Protein AF-A0A7S2WW11-F1 (afdb_monomer)

Structure (mmCIF, N/CA/C/O backbone):
data_AF-A0A7S2WW11-F1
#
_entry.id   AF-A0A7S2WW11-F1
#
loop_
_atom_site.group_PDB
_atom_site.id
_atom_site.type_symbol
_atom_site.label_atom_id
_atom_site.label_alt_id
_atom_site.label_comp_id
_atom_site.label_asym_id
_atom_site.label_entity_id
_atom_site.label_seq_id
_atom_site.pdbx_PDB_ins_code
_atom_site.Cartn_x
_atom_site.Cartn_y
_atom_site.Cartn_z
_atom_site.occupancy
_atom_site.B_iso_or_equiv
_atom_site.auth_seq_id
_atom_site.auth_comp_id
_atom_site.auth_asym_id
_atom_site.auth_atom_id
_atom_site.pdbx_PDB_model_num
ATOM 1 N N . ARG A 1 1 ? 30.052 1.305 -42.310 1.00 61.06 1 ARG A N 1
ATOM 2 C CA . ARG A 1 1 ? 29.581 2.430 -41.464 1.00 61.06 1 ARG A CA 1
ATOM 3 C C . ARG A 1 1 ? 28.085 2.331 -41.111 1.00 61.06 1 ARG A C 1
ATOM 5 O O . ARG A 1 1 ? 27.747 2.844 -40.062 1.00 61.06 1 ARG A O 1
ATOM 12 N N . GLY A 1 2 ? 27.237 1.604 -41.862 1.00 78.62 2 GLY A N 1
ATOM 13 C CA . GLY A 1 2 ? 25.789 1.486 -41.572 1.00 78.62 2 GLY A CA 1
ATOM 14 C C . GLY A 1 2 ? 25.382 0.642 -40.351 1.00 78.62 2 GLY A C 1
ATOM 15 O O . GLY A 1 2 ? 24.475 1.030 -39.629 1.00 78.62 2 GLY A O 1
ATOM 16 N N . GLY A 1 3 ? 26.101 -0.442 -40.030 1.00 90.06 3 GLY A N 1
ATOM 17 C CA . GLY A 1 3 ? 25.681 -1.345 -38.941 1.00 90.06 3 GLY A CA 1
ATOM 18 C C . GLY A 1 3 ? 25.617 -0.721 -37.534 1.00 90.06 3 GLY A C 1
ATOM 19 O O . GLY A 1 3 ? 24.868 -1.201 -36.691 1.00 90.06 3 GLY A O 1
ATOM 20 N N . HIS A 1 4 ? 26.365 0.359 -37.266 1.00 90.81 4 HIS A N 1
ATOM 21 C CA . HIS A 1 4 ? 26.287 1.069 -35.981 1.00 90.81 4 HIS A CA 1
ATOM 22 C C . HIS A 1 4 ? 25.012 1.916 -35.865 1.00 90.81 4 HIS A C 1
ATOM 24 O O . HIS A 1 4 ? 24.334 1.861 -34.843 1.00 90.81 4 HIS A O 1
ATOM 30 N N . GLU A 1 5 ? 24.670 2.670 -36.913 1.00 93.31 5 GLU A N 1
ATOM 31 C CA . GLU A 1 5 ? 23.454 3.494 -36.948 1.00 93.31 5 GLU A CA 1
ATOM 32 C C . GLU A 1 5 ? 22.196 2.620 -36.956 1.00 93.31 5 GLU A C 1
ATOM 34 O O . GLU A 1 5 ? 21.253 2.889 -36.214 1.00 93.31 5 GLU A O 1
ATOM 39 N N . GLU A 1 6 ? 22.213 1.526 -37.722 1.00 91.25 6 GLU A N 1
ATOM 40 C CA . GLU A 1 6 ? 21.140 0.528 -37.737 1.00 91.25 6 GLU A CA 1
ATOM 41 C C . GLU A 1 6 ? 20.953 -0.119 -36.361 1.00 91.25 6 GLU A C 1
ATOM 43 O O . GLU A 1 6 ? 19.833 -0.180 -35.853 1.00 91.25 6 GLU A O 1
ATOM 48 N N . GLY A 1 7 ? 22.048 -0.541 -35.718 1.00 94.56 7 GLY A N 1
ATOM 49 C CA . GLY A 1 7 ? 22.011 -1.105 -34.369 1.00 94.56 7 GLY A CA 1
ATOM 50 C C . GLY A 1 7 ? 21.488 -0.114 -33.325 1.00 94.56 7 GLY A C 1
ATOM 51 O O . GLY A 1 7 ? 20.686 -0.491 -32.471 1.00 94.56 7 GLY A O 1
ATOM 52 N N . LEU A 1 8 ? 21.880 1.162 -33.414 1.00 94.88 8 LEU A N 1
ATOM 53 C CA . LEU A 1 8 ? 21.399 2.215 -32.518 1.00 94.88 8 LEU A CA 1
ATOM 54 C C . LEU A 1 8 ? 19.894 2.463 -32.689 1.00 94.88 8 LEU A C 1
ATOM 56 O O . LEU A 1 8 ? 19.160 2.490 -31.700 1.00 94.88 8 LEU A O 1
ATOM 60 N N . LEU A 1 9 ? 19.421 2.620 -33.929 1.00 95.25 9 LEU A N 1
ATOM 61 C CA . LEU A 1 9 ? 17.999 2.820 -34.222 1.00 95.25 9 LEU A CA 1
ATOM 62 C C . LEU A 1 9 ? 17.165 1.627 -33.752 1.00 95.25 9 LEU A C 1
ATOM 64 O O . LEU A 1 9 ? 16.133 1.813 -33.105 1.00 95.25 9 LEU A O 1
ATOM 68 N N . HIS A 1 10 ? 17.638 0.409 -34.025 1.00 95.00 10 HIS A N 1
ATOM 69 C CA . HIS A 1 10 ? 16.975 -0.810 -33.583 1.00 95.00 10 HIS A CA 1
ATOM 70 C C . HIS A 1 10 ? 16.902 -0.889 -32.054 1.00 95.00 10 HIS A C 1
ATOM 72 O O . HIS A 1 10 ? 15.827 -1.127 -31.503 1.00 95.00 10 HIS A O 1
ATOM 78 N N . GLY A 1 11 ? 18.006 -0.595 -31.361 1.00 96.31 11 GLY A N 1
ATOM 79 C CA . GLY A 1 11 ? 18.056 -0.570 -29.900 1.00 96.31 11 GLY A CA 1
ATOM 80 C C . GLY A 1 11 ? 17.094 0.448 -29.281 1.00 96.31 11 GLY A C 1
ATOM 81 O O . GLY A 1 11 ? 16.419 0.138 -28.303 1.00 96.31 11 GLY A O 1
ATOM 82 N N . VAL A 1 12 ? 16.959 1.643 -29.869 1.00 95.88 12 VAL A N 1
ATOM 83 C CA . VAL A 1 12 ? 16.001 2.658 -29.394 1.00 95.88 12 VAL A CA 1
ATOM 84 C C . VAL A 1 12 ? 14.555 2.193 -29.563 1.00 95.88 12 VAL A C 1
ATOM 86 O O . VAL A 1 12 ? 13.738 2.390 -28.661 1.00 95.88 12 VAL A O 1
ATOM 89 N N . VAL A 1 13 ? 14.218 1.593 -30.706 1.00 96.19 13 VAL A N 1
ATOM 90 C CA . VAL A 1 13 ? 12.862 1.084 -30.958 1.00 96.19 13 VAL A CA 1
ATOM 91 C C . VAL A 1 13 ? 12.531 -0.051 -29.992 1.00 96.19 13 VAL A C 1
ATOM 93 O O . VAL A 1 13 ? 11.478 -0.010 -29.352 1.00 96.19 13 VAL A O 1
ATOM 96 N N . LEU A 1 14 ? 13.444 -1.013 -29.841 1.00 96.56 14 LEU A N 1
ATOM 97 C CA . LEU A 1 14 ? 13.251 -2.161 -28.963 1.00 96.56 14 LEU A CA 1
ATOM 98 C C . LEU A 1 14 ? 13.142 -1.728 -27.498 1.00 96.56 14 LEU A C 1
ATOM 100 O O . LEU A 1 14 ? 12.151 -2.039 -26.841 1.00 96.56 14 LEU A O 1
ATOM 104 N N . GLY A 1 15 ? 14.074 -0.901 -27.020 1.00 96.75 15 GLY A N 1
ATOM 105 C CA . GLY A 1 15 ? 14.065 -0.417 -25.639 1.00 96.75 15 GLY A CA 1
ATOM 106 C C . GLY A 1 15 ? 12.806 0.385 -25.288 1.00 96.75 15 GLY A C 1
ATOM 107 O O . GLY A 1 15 ? 12.297 0.293 -24.172 1.00 96.75 15 GLY A O 1
ATOM 108 N N . ARG A 1 16 ? 12.238 1.138 -26.243 1.00 95.31 16 ARG A N 1
ATOM 109 C CA . ARG A 1 16 ? 10.947 1.824 -26.046 1.00 95.31 16 ARG A CA 1
ATOM 110 C C . ARG A 1 16 ? 9.780 0.846 -25.929 1.00 95.31 16 ARG A C 1
ATOM 112 O O . ARG A 1 16 ? 8.895 1.069 -25.102 1.00 95.31 16 ARG A O 1
ATOM 119 N N . ALA A 1 17 ? 9.753 -0.196 -26.758 1.00 95.88 17 ALA A N 1
ATOM 120 C CA . ALA A 1 17 ? 8.703 -1.208 -26.719 1.00 95.88 17 ALA A CA 1
ATOM 121 C C . ALA A 1 17 ? 8.745 -1.994 -25.398 1.00 95.88 17 ALA A C 1
ATOM 123 O O . ALA A 1 17 ? 7.738 -2.055 -24.691 1.00 95.88 17 ALA A O 1
ATOM 124 N N . GLU A 1 18 ? 9.926 -2.486 -25.025 1.00 95.88 18 GLU A N 1
ATOM 125 C CA . GLU A 1 18 ? 10.159 -3.227 -23.781 1.00 95.88 18 GLU A CA 1
ATOM 126 C C . GLU A 1 18 ? 9.856 -2.368 -22.550 1.00 95.88 18 GLU A C 1
ATOM 128 O O . GLU A 1 18 ? 9.116 -2.783 -21.658 1.00 95.88 18 GLU A O 1
ATOM 133 N N . GLY A 1 19 ? 10.353 -1.127 -22.517 1.00 93.50 19 GLY A N 1
ATOM 134 C CA . GLY A 1 19 ? 10.098 -0.203 -21.412 1.00 93.50 19 GLY A CA 1
ATOM 135 C C . GLY A 1 19 ? 8.607 0.089 -21.217 1.00 93.50 19 GLY A C 1
ATOM 136 O O . GLY A 1 19 ? 8.126 0.152 -20.083 1.00 93.50 19 GLY A O 1
ATOM 137 N N . ARG A 1 20 ? 7.845 0.211 -22.312 1.00 92.94 20 ARG A N 1
ATOM 138 C CA . ARG A 1 20 ? 6.388 0.393 -22.254 1.00 92.94 20 ARG A CA 1
ATOM 139 C C . ARG A 1 20 ? 5.687 -0.839 -21.690 1.00 92.94 20 ARG A C 1
ATOM 141 O O . ARG A 1 20 ? 4.807 -0.695 -20.842 1.00 92.94 20 ARG A O 1
ATOM 148 N N . GLU A 1 21 ? 6.044 -2.029 -22.160 1.00 95.81 21 GLU A N 1
ATOM 149 C CA . GLU A 1 21 ? 5.449 -3.278 -21.685 1.00 95.81 21 GLU A CA 1
ATOM 150 C C . GLU A 1 21 ? 5.733 -3.501 -20.195 1.00 95.81 21 GLU A C 1
ATOM 152 O O . GLU A 1 21 ? 4.804 -3.711 -19.408 1.00 95.81 21 GLU A O 1
ATOM 157 N N . LEU A 1 22 ? 6.994 -3.343 -19.785 1.00 92.56 22 LEU A N 1
ATOM 158 C CA . LEU A 1 22 ? 7.410 -3.437 -18.388 1.00 92.56 22 LEU A CA 1
ATOM 159 C C . LEU A 1 22 ? 6.668 -2.428 -17.509 1.00 92.56 22 LEU A C 1
ATOM 161 O O . LEU A 1 22 ? 6.154 -2.795 -16.450 1.00 92.56 22 LEU A O 1
ATOM 165 N N . GLY A 1 23 ? 6.549 -1.177 -17.961 1.00 90.06 23 GLY A N 1
ATOM 166 C CA . GLY A 1 23 ? 5.805 -0.137 -17.254 1.00 90.06 23 GLY A CA 1
ATOM 167 C C . GLY A 1 23 ? 4.334 -0.501 -17.035 1.00 90.06 23 GLY A C 1
ATOM 168 O O . GLY A 1 23 ? 3.809 -0.305 -15.940 1.00 90.06 23 GLY A O 1
ATOM 169 N N . LEU A 1 24 ? 3.669 -1.097 -18.032 1.00 91.38 24 LEU A N 1
ATOM 170 C CA . LEU A 1 24 ? 2.280 -1.552 -17.903 1.00 91.38 24 LEU A CA 1
ATOM 171 C C . LEU A 1 24 ? 2.137 -2.703 -16.902 1.00 91.38 24 LEU A C 1
ATOM 173 O O . LEU A 1 24 ? 1.215 -2.692 -16.085 1.00 91.38 24 LEU A O 1
ATOM 177 N N . VAL A 1 25 ? 3.033 -3.690 -16.953 1.00 94.12 25 VAL A N 1
ATOM 178 C CA . VAL A 1 25 ? 3.016 -4.827 -16.020 1.00 94.12 25 VAL A CA 1
ATOM 179 C C . VAL A 1 25 ? 3.246 -4.340 -14.591 1.00 94.12 25 VAL A C 1
ATOM 181 O O . VAL A 1 25 ? 2.435 -4.622 -13.707 1.00 94.12 25 VAL A O 1
ATOM 184 N N . LYS A 1 26 ? 4.292 -3.537 -14.365 1.00 89.38 26 LYS A N 1
ATOM 185 C CA . LYS A 1 26 ? 4.622 -3.020 -13.031 1.00 89.38 26 LYS A CA 1
ATOM 186 C C . LYS A 1 26 ? 3.584 -2.042 -12.505 1.00 89.38 26 LYS A C 1
ATOM 188 O O . LYS A 1 26 ? 3.187 -2.157 -11.349 1.00 89.38 26 LYS A O 1
ATOM 193 N N . GLY A 1 27 ? 3.057 -1.160 -13.348 1.00 89.00 27 GLY A N 1
ATOM 194 C CA . GLY A 1 27 ? 1.965 -0.266 -12.969 1.00 89.00 27 GLY A CA 1
ATOM 195 C C . GLY A 1 27 ? 0.726 -1.026 -12.486 1.00 89.00 27 GLY A C 1
ATOM 196 O O . GLY A 1 27 ? 0.137 -0.660 -11.470 1.00 89.00 27 GLY A O 1
ATOM 197 N N . ARG A 1 28 ? 0.358 -2.132 -13.151 1.00 91.62 28 ARG A N 1
ATOM 198 C CA . ARG A 1 28 ? -0.760 -2.987 -12.713 1.00 91.62 28 ARG A CA 1
ATOM 199 C C . ARG A 1 28 ? -0.484 -3.684 -11.384 1.00 91.62 28 ARG A C 1
ATOM 201 O O . ARG A 1 28 ? -1.377 -3.720 -10.540 1.00 91.62 28 ARG A O 1
ATOM 208 N N . GLU A 1 29 ? 0.714 -4.235 -11.191 1.00 91.44 29 GLU A N 1
ATOM 209 C CA . GLU A 1 29 ? 1.110 -4.866 -9.922 1.00 91.44 29 GLU A CA 1
ATOM 210 C C . GLU A 1 29 ? 0.993 -3.874 -8.754 1.00 91.44 29 GLU A C 1
ATOM 212 O O . GLU A 1 29 ? 0.362 -4.182 -7.740 1.00 91.44 29 GLU A O 1
ATOM 217 N N . LEU A 1 30 ? 1.527 -2.663 -8.935 1.00 89.12 30 LEU A N 1
ATOM 218 C CA . LEU A 1 30 ? 1.478 -1.588 -7.943 1.00 89.12 30 LEU A CA 1
ATOM 219 C C . LEU A 1 30 ? 0.046 -1.127 -7.663 1.00 89.12 30 LEU A C 1
ATOM 221 O O . LEU A 1 30 ? -0.367 -1.043 -6.507 1.00 89.12 30 LEU A O 1
ATOM 225 N N . GLY A 1 31 ? -0.733 -0.873 -8.717 1.00 91.00 31 GLY A N 1
ATOM 226 C CA . GLY A 1 31 ? -2.128 -0.459 -8.588 1.00 91.00 31 GLY A CA 1
ATOM 227 C C . GLY A 1 31 ? -2.981 -1.502 -7.866 1.00 91.00 31 GLY A C 1
ATOM 228 O O . GLY A 1 31 ? -3.790 -1.152 -7.005 1.00 91.00 31 GLY A O 1
ATOM 229 N N . ARG A 1 32 ? -2.766 -2.794 -8.151 1.00 94.00 32 ARG A N 1
ATOM 230 C CA . ARG A 1 32 ? -3.430 -3.894 -7.440 1.00 94.00 32 ARG A CA 1
ATOM 231 C C . ARG A 1 32 ? -3.098 -3.872 -5.952 1.00 94.00 32 ARG A C 1
ATOM 233 O O . ARG A 1 32 ? -4.009 -3.975 -5.136 1.00 94.00 32 ARG A O 1
ATOM 240 N N . GLU A 1 33 ? -1.822 -3.764 -5.600 1.00 94.19 33 GLU A N 1
ATOM 241 C CA . GLU A 1 33 ? -1.388 -3.762 -4.203 1.00 94.19 33 GLU A CA 1
ATOM 242 C C . GLU A 1 33 ? -1.969 -2.570 -3.431 1.00 94.19 33 GLU A C 1
ATOM 244 O O . GLU A 1 33 ? -2.575 -2.753 -2.374 1.00 94.19 33 GLU A O 1
ATOM 249 N N . LEU A 1 34 ? -1.863 -1.358 -3.980 1.00 93.56 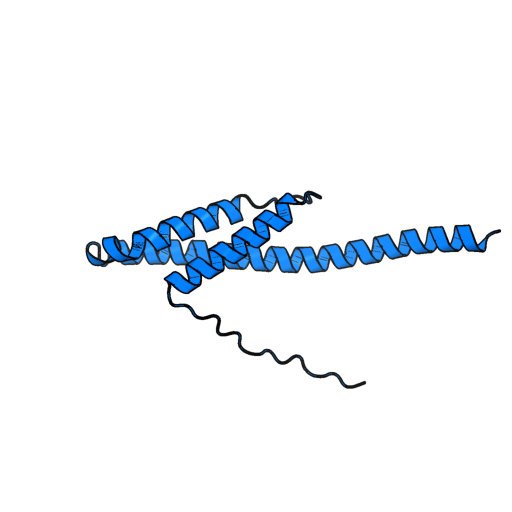34 LEU A N 1
ATOM 250 C CA . LEU A 1 34 ? -2.428 -0.158 -3.358 1.00 93.56 34 LEU A CA 1
ATOM 251 C C . LEU A 1 34 ? -3.948 -0.261 -3.210 1.00 93.56 34 LEU A C 1
ATOM 253 O O . LEU A 1 34 ? -4.485 0.056 -2.149 1.00 93.56 34 LEU A O 1
ATOM 257 N N . GLY A 1 35 ? -4.642 -0.770 -4.232 1.00 94.38 35 GLY A N 1
ATOM 258 C CA . GLY A 1 35 ? -6.082 -1.012 -4.180 1.00 94.38 35 GLY A CA 1
ATOM 259 C C . GLY A 1 35 ? -6.481 -2.004 -3.085 1.00 94.38 35 GLY A C 1
ATOM 260 O O . GLY A 1 35 ? -7.454 -1.769 -2.368 1.00 94.38 35 GLY A O 1
ATOM 261 N N . GLN A 1 36 ? -5.711 -3.081 -2.902 1.00 95.38 36 GLN A N 1
ATOM 262 C CA . GLN A 1 36 ? -5.933 -4.055 -1.830 1.00 95.38 36 GLN A CA 1
ATOM 263 C C . GLN A 1 36 ? -5.760 -3.428 -0.445 1.00 95.38 36 GLN A C 1
ATOM 265 O O . GLN A 1 36 ? -6.626 -3.596 0.415 1.00 95.38 36 GLN A O 1
ATOM 270 N N . ILE A 1 37 ? -4.672 -2.680 -0.235 1.00 95.81 37 ILE A N 1
ATOM 2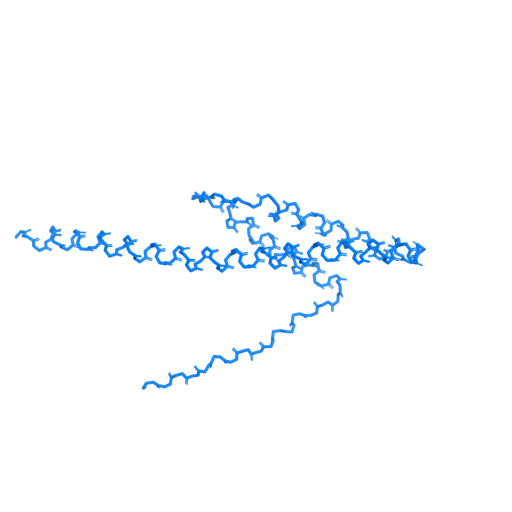71 C CA . ILE A 1 37 ? -4.411 -1.990 1.034 1.00 95.81 37 ILE A CA 1
ATOM 272 C C . ILE A 1 37 ? -5.527 -0.976 1.316 1.00 95.81 37 ILE A C 1
ATOM 274 O O . ILE A 1 37 ? 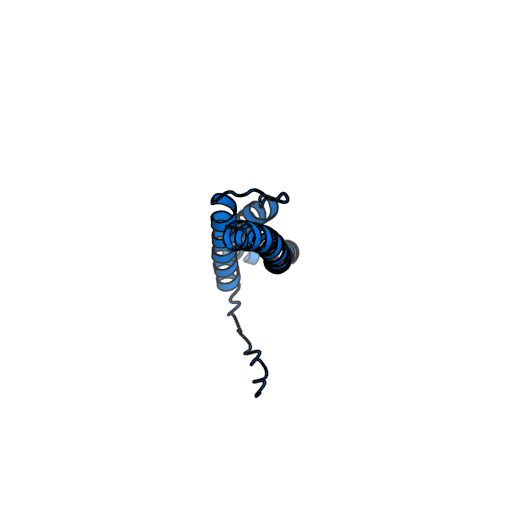-6.089 -0.968 2.411 1.00 95.81 37 ILE A O 1
ATOM 278 N N . ARG A 1 38 ? -5.911 -0.170 0.319 1.00 95.50 38 ARG A N 1
ATOM 279 C CA . ARG A 1 38 ? -6.995 0.811 0.447 1.00 95.50 38 ARG A CA 1
ATOM 280 C C . ARG A 1 38 ? -8.319 0.153 0.823 1.00 95.50 38 ARG A C 1
ATOM 282 O O . ARG A 1 38 ? -8.987 0.594 1.757 1.00 95.50 38 ARG A O 1
ATOM 289 N N . GLY A 1 39 ? -8.687 -0.916 0.118 1.00 96.00 39 GLY A N 1
ATOM 290 C CA . GLY A 1 39 ? -9.902 -1.680 0.395 1.00 96.00 39 GLY A CA 1
ATOM 291 C C . GLY A 1 39 ? -9.914 -2.244 1.815 1.00 96.00 39 GLY A C 1
ATOM 292 O O . GLY A 1 39 ? -10.914 -2.117 2.521 1.00 9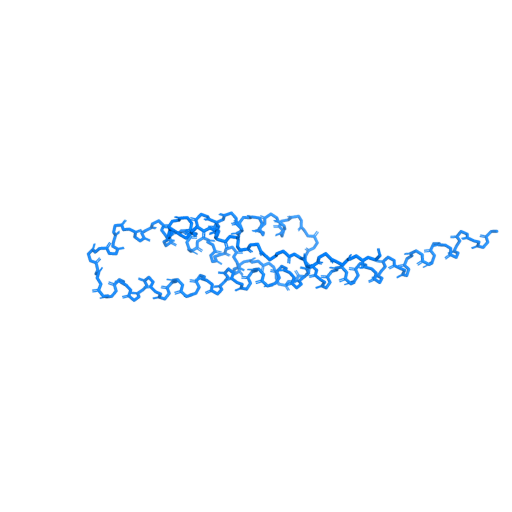6.00 39 GLY A O 1
ATOM 293 N N . PHE A 1 40 ? -8.781 -2.784 2.271 1.00 95.81 40 PHE A N 1
ATOM 294 C CA . PHE A 1 40 ? -8.627 -3.257 3.643 1.00 95.81 40 PHE A CA 1
ATOM 295 C C . PHE A 1 40 ? -8.856 -2.138 4.665 1.00 95.81 40 PHE A C 1
ATOM 297 O O . PHE A 1 40 ? -9.605 -2.333 5.622 1.00 95.81 40 PHE A O 1
ATOM 304 N N . CYS A 1 41 ? -8.262 -0.958 4.453 1.00 95.69 41 CYS A N 1
ATOM 305 C CA . CYS A 1 41 ? -8.441 0.186 5.344 1.00 95.69 41 CYS A CA 1
ATOM 306 C C . CYS A 1 41 ? -9.915 0.599 5.469 1.00 95.69 41 CYS A C 1
ATOM 308 O O . CYS A 1 41 ? -10.412 0.795 6.581 1.00 95.69 41 CYS A O 1
ATOM 310 N N . LEU A 1 42 ? -10.631 0.676 4.342 1.00 95.44 42 LEU A N 1
ATOM 311 C CA . LEU A 1 42 ? -12.049 1.045 4.310 1.00 95.44 42 LEU A CA 1
ATOM 312 C C . LEU A 1 42 ? -12.919 0.052 5.092 1.00 95.44 42 LEU A C 1
ATOM 314 O O . LEU A 1 42 ? -13.713 0.459 5.945 1.00 95.44 42 LEU A O 1
ATOM 318 N N . VAL A 1 43 ? -12.742 -1.248 4.836 1.00 95.81 43 VAL A N 1
ATOM 319 C CA . VAL A 1 43 ? -13.503 -2.306 5.514 1.00 95.81 43 VAL A CA 1
ATOM 320 C C . VAL A 1 43 ? -13.179 -2.331 7.005 1.00 95.81 43 VAL A C 1
ATOM 322 O O . VAL A 1 43 ? -14.090 -2.333 7.834 1.00 95.81 43 VAL A O 1
ATOM 325 N N . LEU A 1 44 ? -11.897 -2.283 7.374 1.00 93.88 44 LEU A N 1
ATOM 326 C CA . LEU A 1 44 ? -11.493 -2.306 8.776 1.00 93.88 44 LEU A CA 1
ATOM 327 C C . LEU A 1 44 ? -12.040 -1.100 9.542 1.00 93.88 44 LEU A C 1
ATOM 329 O O . LEU A 1 44 ? -12.526 -1.262 10.662 1.00 93.88 44 LEU A O 1
ATOM 333 N N . ARG A 1 45 ? -12.004 0.104 8.956 1.00 93.38 45 ARG A N 1
ATOM 334 C CA . ARG A 1 45 ? -12.557 1.296 9.612 1.00 93.38 45 ARG A CA 1
ATOM 335 C C . ARG A 1 45 ? -14.044 1.125 9.903 1.00 93.38 45 ARG A C 1
ATOM 337 O O . ARG A 1 45 ? -14.490 1.475 10.997 1.00 93.38 45 ARG A O 1
ATOM 344 N N . ARG A 1 46 ? -14.794 0.558 8.955 1.00 93.38 46 ARG A N 1
ATOM 345 C CA . ARG A 1 46 ? -16.219 0.272 9.132 1.00 93.38 46 ARG A CA 1
ATOM 346 C C . ARG A 1 46 ? -16.458 -0.723 10.269 1.00 93.38 46 ARG A C 1
ATOM 348 O O . ARG A 1 46 ? -17.256 -0.428 11.156 1.00 93.38 46 ARG A O 1
ATOM 355 N N . LEU A 1 47 ? -15.716 -1.830 10.296 1.00 90.94 47 LEU A N 1
ATOM 356 C CA . LEU A 1 47 ? -15.819 -2.845 11.351 1.00 90.94 47 LEU A CA 1
ATOM 357 C C . LEU A 1 47 ? -15.472 -2.283 12.737 1.00 90.94 47 LEU A C 1
ATOM 359 O O . LEU A 1 47 ? -16.175 -2.547 13.710 1.00 90.94 47 LEU A O 1
ATOM 363 N N . LEU A 1 48 ? -14.421 -1.463 12.839 1.00 88.00 48 LEU A N 1
ATOM 364 C CA . LEU A 1 48 ? -14.044 -0.805 14.096 1.00 88.00 48 LEU A CA 1
ATOM 365 C C . LEU A 1 48 ? -15.116 0.179 14.575 1.00 88.00 48 LEU A C 1
ATOM 367 O O . LEU A 1 48 ? -15.353 0.288 15.779 1.00 88.00 48 LEU A O 1
ATOM 371 N N . HIS A 1 49 ? -15.756 0.901 13.652 1.00 88.19 49 HIS A N 1
ATOM 372 C CA . HIS A 1 49 ? -16.869 1.785 13.979 1.00 88.19 49 HIS A CA 1
ATOM 373 C C . HIS A 1 49 ? -18.065 0.988 14.518 1.00 88.19 49 HIS A C 1
ATOM 375 O O . HIS A 1 49 ? -18.580 1.315 15.583 1.00 88.19 49 HIS A O 1
ATOM 381 N N . GLU A 1 50 ? -18.465 -0.092 13.846 1.00 88.94 50 GLU A N 1
ATOM 382 C CA . GLU A 1 50 ? -19.571 -0.955 14.284 1.00 88.94 50 GLU A CA 1
ATOM 383 C C . GLU A 1 50 ? -19.294 -1.622 15.641 1.00 88.94 50 GLU A C 1
ATOM 385 O O . GLU A 1 50 ? -20.146 -1.599 16.530 1.00 88.94 50 GLU A O 1
ATOM 390 N N . ALA A 1 51 ? -18.076 -2.126 15.857 1.00 84.69 51 ALA A N 1
ATOM 391 C CA . ALA A 1 51 ? -17.676 -2.733 17.127 1.00 84.69 51 ALA A CA 1
ATOM 392 C C . ALA A 1 51 ? -17.744 -1.744 18.306 1.00 84.69 51 ALA A C 1
ATOM 394 O O . ALA A 1 51 ? -18.140 -2.119 19.411 1.00 84.69 51 ALA A O 1
ATOM 395 N N . ARG A 1 52 ? -17.403 -0.468 18.077 1.00 84.88 52 ARG A N 1
ATOM 396 C CA . ARG A 1 52 ? -17.512 0.597 19.090 1.00 84.88 52 ARG A CA 1
ATOM 397 C C . ARG A 1 52 ? -18.943 0.903 19.482 1.00 84.88 52 ARG A C 1
ATOM 399 O O . ARG A 1 52 ? -19.194 1.127 20.661 1.00 84.88 52 ARG A O 1
ATOM 406 N N . GLN A 1 53 ? -19.848 0.913 18.506 1.00 85.00 53 GLN A N 1
ATOM 407 C CA . GLN A 1 53 ? -21.272 1.126 18.756 1.00 85.00 53 GLN A CA 1
ATOM 408 C C . GLN A 1 53 ? -21.865 -0.045 19.552 1.00 85.00 53 GLN A C 1
ATOM 410 O O . GLN A 1 53 ? -22.657 0.169 20.463 1.00 85.00 53 GLN A O 1
ATOM 415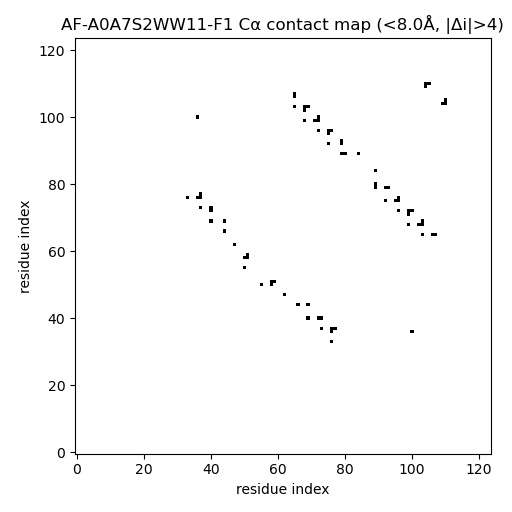 N N . ALA A 1 54 ? -21.436 -1.278 19.263 1.00 85.56 54 ALA A N 1
ATOM 416 C CA . ALA A 1 54 ? -21.922 -2.468 19.956 1.00 85.56 54 ALA A CA 1
ATOM 417 C C . ALA A 1 54 ? -21.351 -2.642 21.379 1.00 85.56 54 ALA A C 1
ATOM 419 O O . ALA A 1 54 ? -22.058 -3.122 22.263 1.00 85.56 54 ALA A O 1
ATOM 420 N N . ARG A 1 55 ? -20.066 -2.316 21.612 1.00 80.56 55 ARG A N 1
ATOM 421 C CA . ARG A 1 55 ? -19.368 -2.540 22.901 1.00 80.56 55 ARG A CA 1
ATOM 422 C C . ARG A 1 55 ? -18.389 -1.402 23.248 1.00 80.56 55 ARG A C 1
ATOM 424 O O . ARG A 1 55 ? -17.169 -1.571 23.140 1.00 80.56 55 ARG A O 1
ATOM 431 N N . PRO A 1 56 ? -18.888 -0.246 23.719 1.00 72.56 56 PRO A N 1
ATOM 432 C CA . PRO A 1 56 ? -18.078 0.963 23.895 1.00 72.56 56 PRO A CA 1
ATOM 433 C C . PRO A 1 56 ? -16.966 0.845 24.955 1.00 72.56 56 PRO A C 1
ATOM 435 O O . PRO A 1 56 ? -15.881 1.394 24.757 1.00 72.56 56 PRO A O 1
ATOM 438 N N . GLN A 1 57 ? -17.182 0.101 26.049 1.00 70.50 57 GLN A N 1
ATOM 439 C CA . GLN A 1 57 ? -16.187 -0.058 27.123 1.00 70.50 57 GLN A CA 1
ATOM 440 C C . GLN A 1 57 ? -14.951 -0.875 26.694 1.00 70.50 57 GLN A C 1
ATOM 442 O O . GLN A 1 57 ? -13.830 -0.495 27.026 1.00 70.50 57 GLN A O 1
ATOM 447 N N . GLN A 1 58 ? -15.131 -1.960 25.929 1.00 64.31 58 GLN A N 1
ATOM 448 C CA . GLN A 1 58 ? -14.034 -2.827 25.459 1.00 64.31 58 GLN A CA 1
ATOM 449 C C . GLN A 1 58 ? -13.248 -2.194 24.301 1.00 64.31 58 GLN A C 1
ATOM 451 O O . GLN A 1 58 ? -12.021 -2.261 24.256 1.00 64.31 58 GLN A O 1
ATOM 456 N N . ALA A 1 59 ? -13.931 -1.489 23.394 1.00 64.44 59 ALA A N 1
ATOM 457 C CA . ALA A 1 59 ? -13.302 -0.904 22.209 1.00 64.44 59 ALA A CA 1
ATOM 458 C C . ALA A 1 59 ? -12.320 0.250 22.511 1.00 64.44 59 ALA A C 1
ATOM 460 O O . ALA A 1 59 ? -11.529 0.641 21.643 1.00 64.44 59 ALA A O 1
ATOM 461 N N . LYS A 1 60 ? -12.361 0.811 23.728 1.00 65.62 60 LYS A N 1
ATOM 462 C CA . LYS A 1 60 ? -11.544 1.962 24.140 1.00 65.62 60 LYS A CA 1
ATOM 463 C C . LYS A 1 60 ? -10.091 1.584 24.469 1.00 65.62 60 LYS A C 1
ATOM 465 O O . LYS A 1 60 ? -9.203 2.394 24.214 1.00 65.62 60 LYS A O 1
ATOM 470 N N . GLN A 1 61 ? -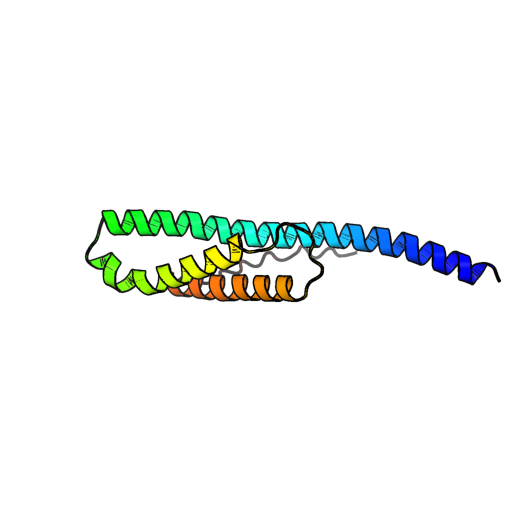9.836 0.375 24.983 1.00 59.59 61 GLN A N 1
ATOM 471 C CA . GLN A 1 61 ? -8.488 -0.076 25.375 1.00 59.59 61 GLN A CA 1
ATOM 472 C C . GLN A 1 61 ? -7.703 -0.726 24.225 1.00 59.59 61 GLN A C 1
ATOM 474 O O . GLN A 1 61 ? -6.520 -0.438 24.062 1.00 59.59 61 GLN A O 1
ATOM 479 N N . GLU A 1 62 ? -8.348 -1.527 23.375 1.00 63.28 62 GLU A N 1
ATOM 480 C CA . GLU A 1 62 ? -7.650 -2.289 22.323 1.00 63.28 62 GLU A CA 1
ATOM 481 C C . GLU A 1 62 ? -7.542 -1.524 20.986 1.00 63.28 62 GLU A C 1
ATOM 483 O O . GLU A 1 62 ? -6.619 -1.731 20.197 1.00 63.28 62 GLU A O 1
ATOM 488 N N . GLY A 1 63 ? -8.443 -0.566 20.733 1.00 75.62 63 GLY A N 1
ATOM 489 C CA . GLY A 1 63 ? -8.599 0.051 19.410 1.00 75.62 63 GLY A CA 1
ATOM 490 C C . GLY A 1 63 ? -7.686 1.242 19.096 1.00 75.62 63 GLY A C 1
ATOM 491 O O . GLY A 1 63 ? -7.538 1.599 17.928 1.00 75.62 63 GLY A O 1
ATOM 492 N N . ALA A 1 64 ? -7.069 1.888 20.091 1.00 83.44 64 ALA A N 1
ATOM 493 C CA . ALA A 1 64 ? -6.390 3.174 19.877 1.00 83.44 64 ALA A CA 1
ATOM 494 C C . ALA A 1 64 ? -5.094 3.061 19.052 1.00 83.44 64 ALA A C 1
ATOM 496 O O . ALA A 1 64 ? -4.736 3.982 18.317 1.00 83.44 64 ALA A O 1
ATOM 497 N N . ARG A 1 65 ? -4.355 1.951 19.178 1.00 87.75 65 ARG A N 1
ATOM 498 C CA . ARG A 1 65 ? -3.138 1.706 18.381 1.00 87.75 65 ARG A CA 1
ATOM 499 C C . ARG A 1 65 ? -3.477 1.266 16.957 1.00 87.75 65 ARG A C 1
ATOM 501 O O . ARG A 1 65 ? -2.828 1.716 16.013 1.00 87.75 65 ARG A O 1
ATOM 508 N N . ILE A 1 66 ? -4.502 0.425 16.816 1.00 90.62 66 ILE A N 1
ATOM 509 C CA . ILE A 1 66 ? -5.012 -0.036 15.520 1.00 90.62 66 ILE A CA 1
ATOM 510 C C . ILE A 1 66 ? -5.497 1.163 14.708 1.00 90.62 66 ILE A C 1
ATOM 512 O O . ILE A 1 66 ? -5.071 1.321 13.572 1.00 90.62 66 ILE A O 1
ATOM 516 N N . GLN A 1 67 ? -6.294 2.053 15.307 1.00 90.94 67 GLN A N 1
ATOM 517 C CA . GLN A 1 67 ? -6.785 3.246 14.617 1.00 90.94 67 GLN A CA 1
ATOM 518 C C . GLN A 1 67 ? -5.680 4.176 14.149 1.00 90.94 67 GLN A C 1
ATOM 520 O O . GLN A 1 67 ? -5.634 4.491 12.972 1.00 90.94 67 GLN A O 1
ATOM 525 N N . ARG A 1 68 ? -4.737 4.537 15.025 1.00 92.38 68 ARG A N 1
ATOM 526 C CA . ARG A 1 68 ? -3.611 5.393 14.625 1.00 92.38 68 ARG A CA 1
ATOM 527 C C . ARG A 1 68 ? -2.819 4.795 13.462 1.00 92.38 68 ARG A C 1
ATOM 529 O O . ARG A 1 68 ? -2.446 5.505 12.538 1.00 92.38 68 ARG A O 1
ATOM 536 N N . THR A 1 69 ? -2.584 3.482 13.498 1.00 94.00 69 THR A N 1
ATOM 537 C CA . THR A 1 69 ? -1.874 2.777 12.419 1.00 94.00 69 THR A CA 1
ATOM 538 C C . THR A 1 69 ? -2.692 2.761 11.127 1.00 94.00 69 THR A C 1
ATOM 540 O O . THR A 1 69 ? -2.129 2.955 10.054 1.00 94.00 69 THR A O 1
ATOM 543 N N . LEU A 1 70 ? -4.004 2.542 11.232 1.00 95.19 70 LEU A N 1
ATOM 544 C CA . LEU A 1 70 ? -4.947 2.563 10.119 1.00 95.19 70 LEU A CA 1
ATOM 545 C C . LEU A 1 70 ? -5.028 3.948 9.465 1.00 95.19 70 LEU A C 1
ATOM 547 O O . LEU A 1 70 ? -4.987 4.029 8.243 1.00 95.19 70 LEU A O 1
ATOM 551 N N . ASP A 1 71 ? -5.091 5.016 10.257 1.00 94.56 71 ASP A N 1
ATOM 552 C CA . ASP A 1 71 ? -5.159 6.388 9.752 1.00 94.56 71 ASP A CA 1
ATOM 553 C C . ASP A 1 71 ? -3.864 6.758 9.021 1.00 94.56 71 ASP A C 1
ATOM 555 O O . ASP A 1 71 ? -3.917 7.124 7.853 1.00 94.56 71 ASP A O 1
ATOM 559 N N . THR A 1 72 ? -2.695 6.490 9.623 1.00 95.19 72 THR A N 1
ATOM 560 C CA . THR A 1 72 ? -1.403 6.683 8.938 1.00 95.19 72 THR A CA 1
ATOM 561 C C . THR A 1 72 ? -1.313 5.887 7.636 1.00 95.19 72 THR A C 1
ATOM 563 O O . THR A 1 72 ? -0.795 6.382 6.640 1.00 95.19 72 THR A O 1
ATOM 566 N N . LEU A 1 73 ? -1.763 4.628 7.636 1.00 95.94 73 LEU A N 1
ATOM 567 C CA . LEU A 1 73 ? -1.717 3.799 6.435 1.00 95.94 73 LEU A CA 1
ATOM 568 C C . LEU A 1 73 ? -2.640 4.343 5.345 1.00 95.94 73 LEU A C 1
ATOM 570 O O . LEU A 1 73 ? -2.276 4.307 4.175 1.0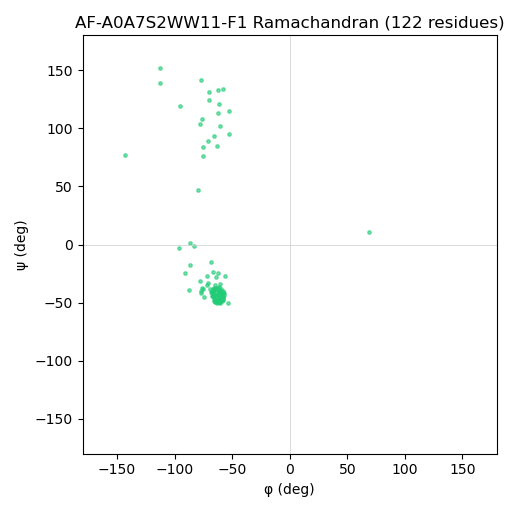0 95.94 73 LEU A O 1
ATOM 574 N N . GLN A 1 74 ? -3.817 4.839 5.716 1.00 94.81 74 GLN A N 1
ATOM 575 C CA . GLN A 1 74 ? -4.723 5.436 4.755 1.00 94.81 74 GLN A CA 1
ATOM 576 C C . GLN A 1 74 ? -4.161 6.732 4.168 1.00 94.81 74 GLN A C 1
ATOM 578 O O . GLN A 1 74 ? -4.191 6.869 2.950 1.00 94.81 74 GLN A O 1
ATOM 583 N N . ASP A 1 75 ? -3.594 7.619 4.986 1.00 94.31 75 ASP A N 1
ATOM 584 C CA . ASP A 1 75 ? -2.994 8.868 4.501 1.00 94.31 75 ASP A CA 1
ATOM 585 C C . ASP A 1 75 ? -1.879 8.594 3.482 1.00 94.31 75 ASP A C 1
ATOM 587 O O . ASP A 1 75 ? -1.786 9.257 2.452 1.00 94.31 75 ASP A O 1
ATOM 591 N N . LEU A 1 76 ? -1.065 7.561 3.725 1.00 93.69 76 LEU A N 1
ATOM 592 C CA . LEU A 1 76 ? -0.011 7.139 2.798 1.00 93.69 76 LEU A CA 1
ATOM 593 C C . LEU A 1 76 ? -0.555 6.600 1.471 1.00 93.69 76 LEU A C 1
ATOM 595 O O . LEU A 1 76 ? 0.048 6.817 0.423 1.00 93.69 76 LEU A O 1
ATOM 599 N N . VAL A 1 77 ? -1.670 5.870 1.512 1.00 92.88 77 VAL A N 1
ATOM 600 C CA . VAL A 1 77 ? -2.282 5.281 0.316 1.00 92.88 77 VAL A CA 1
ATOM 601 C C . VAL A 1 77 ? -3.050 6.328 -0.489 1.00 92.88 77 VAL A C 1
ATOM 603 O O . VAL A 1 77 ? -2.944 6.336 -1.712 1.00 92.88 77 VAL A O 1
ATOM 606 N N . ASP A 1 78 ? -3.794 7.213 0.177 1.00 90.75 78 ASP A N 1
ATOM 607 C CA . ASP A 1 78 ? -4.541 8.298 -0.467 1.00 90.75 78 ASP A CA 1
ATOM 608 C C . ASP A 1 78 ? -3.591 9.403 -0.986 1.00 90.75 78 ASP A C 1
ATOM 610 O O . ASP A 1 78 ? -3.900 10.060 -1.976 1.00 90.75 78 ASP A O 1
ATOM 614 N N . GLY A 1 79 ? -2.415 9.575 -0.369 1.00 88.44 79 GLY A N 1
ATOM 615 C CA . GLY A 1 79 ? -1.355 10.475 -0.835 1.00 88.44 79 GLY A CA 1
ATOM 616 C C . GLY A 1 79 ? -0.436 9.889 -1.915 1.00 88.44 79 GLY A C 1
ATOM 617 O O . GLY A 1 79 ? 0.475 10.577 -2.375 1.00 88.44 79 GLY A O 1
ATOM 618 N N . PHE A 1 80 ? -0.634 8.631 -2.320 1.00 86.81 80 PHE A N 1
ATOM 619 C CA . PHE A 1 80 ? 0.211 7.996 -3.328 1.00 86.81 80 PHE A CA 1
ATOM 620 C C . PHE A 1 80 ? -0.033 8.621 -4.715 1.00 86.81 80 PHE A C 1
ATOM 622 O O . PHE A 1 80 ? -1.187 8.722 -5.139 1.00 86.81 80 PHE A O 1
ATOM 629 N N . PRO A 1 81 ? 1.013 9.013 -5.467 1.00 83.19 81 PRO A N 1
ATOM 630 C CA . PRO A 1 81 ? 0.838 9.731 -6.724 1.00 83.19 81 PRO A CA 1
ATOM 631 C C . PRO A 1 81 ? 0.077 8.903 -7.768 1.00 83.19 81 PRO A C 1
ATOM 633 O O . PRO A 1 81 ? 0.377 7.737 -8.022 1.00 83.19 81 PRO A O 1
ATOM 636 N N . HIS A 1 82 ? -0.910 9.535 -8.406 1.00 72.69 82 HIS A N 1
ATOM 637 C CA . HIS A 1 82 ? -1.727 8.931 -9.471 1.00 72.69 82 HIS A CA 1
ATOM 638 C C . HIS A 1 82 ? -1.229 9.257 -10.883 1.00 72.69 82 HIS A C 1
ATOM 640 O O . HIS A 1 82 ? -1.780 8.777 -11.873 1.00 72.69 82 HIS A O 1
ATOM 646 N N . VAL A 1 83 ? -0.190 10.082 -10.975 1.00 74.44 83 VAL A N 1
ATOM 647 C CA . VAL A 1 83 ? 0.484 10.448 -12.219 1.00 74.44 83 VAL A CA 1
ATOM 648 C C . VAL A 1 83 ? 1.890 9.869 -12.213 1.00 74.44 83 VAL A C 1
ATOM 650 O O . VAL A 1 83 ? 2.473 9.651 -11.153 1.00 74.44 83 VAL A O 1
ATOM 653 N N . ASN A 1 84 ? 2.422 9.595 -13.402 1.00 66.25 84 ASN A N 1
ATOM 654 C CA . ASN A 1 84 ? 3.738 8.990 -13.554 1.00 66.25 84 ASN A CA 1
ATOM 655 C C . ASN A 1 84 ? 4.824 10.013 -13.180 1.00 66.25 84 ASN A C 1
ATOM 657 O O . ASN A 1 84 ? 5.267 10.793 -14.021 1.00 66.25 84 ASN A O 1
ATOM 661 N N . VAL A 1 85 ? 5.194 10.046 -11.901 1.00 68.38 85 VAL A N 1
ATOM 662 C CA . VAL A 1 85 ? 6.312 10.833 -11.381 1.00 68.38 85 VAL A CA 1
ATOM 663 C C . VAL A 1 85 ? 7.543 9.939 -11.316 1.00 68.38 85 VAL A C 1
ATOM 665 O O . VAL A 1 85 ? 7.554 8.917 -10.633 1.00 68.38 85 VAL A O 1
ATOM 668 N N . THR A 1 86 ? 8.592 10.312 -12.044 1.00 62.62 86 THR A N 1
ATOM 669 C CA . THR A 1 86 ? 9.875 9.594 -12.073 1.00 62.62 86 THR A CA 1
ATOM 670 C C . THR A 1 86 ? 10.722 9.941 -10.844 1.00 62.62 86 THR A C 1
ATOM 672 O O . THR A 1 86 ? 11.891 10.289 -10.977 1.00 62.62 86 THR A O 1
ATOM 675 N N . ASP A 1 87 ? 10.118 9.921 -9.657 1.00 66.44 87 ASP A N 1
ATOM 676 C CA . ASP A 1 87 ? 10.774 10.337 -8.420 1.00 66.44 87 ASP A CA 1
ATOM 677 C C . ASP A 1 87 ? 10.978 9.155 -7.464 1.00 66.44 87 ASP A C 1
ATOM 679 O O . ASP A 1 87 ? 10.098 8.302 -7.284 1.00 66.44 87 ASP A O 1
ATOM 683 N N . GLU A 1 88 ? 12.153 9.125 -6.837 1.00 62.12 88 GLU A N 1
ATOM 684 C CA . GLU A 1 88 ? 12.593 8.126 -5.858 1.00 62.12 88 GLU A CA 1
ATOM 685 C C . GLU A 1 88 ? 11.612 8.026 -4.675 1.00 62.12 88 GLU A C 1
ATOM 687 O O . GLU A 1 88 ? 11.424 6.962 -4.070 1.00 62.12 88 GLU A O 1
ATOM 692 N N . ASP A 1 89 ? 10.913 9.123 -4.395 1.00 75.19 89 ASP A N 1
ATOM 693 C CA . ASP A 1 89 ? 9.955 9.253 -3.303 1.00 75.19 89 ASP A CA 1
ATOM 694 C C . ASP A 1 89 ? 8.699 8.380 -3.474 1.00 75.19 89 ASP A C 1
ATOM 696 O O . ASP A 1 89 ? 8.106 7.938 -2.481 1.00 75.19 89 ASP A O 1
ATOM 700 N N . THR A 1 90 ? 8.345 7.993 -4.704 1.00 81.25 90 THR A N 1
ATOM 701 C CA . THR A 1 90 ? 7.204 7.091 -4.963 1.00 81.25 90 THR A CA 1
ATOM 702 C C . THR A 1 90 ? 7.478 5.682 -4.439 1.00 81.25 90 THR A C 1
ATOM 704 O O . THR A 1 90 ? 6.646 5.071 -3.760 1.00 81.25 90 THR A O 1
ATOM 707 N N . MET A 1 91 ? 8.683 5.166 -4.699 1.00 83.44 91 MET A N 1
ATOM 708 C CA . MET A 1 91 ? 9.085 3.842 -4.228 1.00 83.44 91 MET A CA 1
ATOM 709 C C . MET A 1 91 ? 9.260 3.815 -2.709 1.00 83.44 91 MET A C 1
ATOM 711 O O . MET A 1 91 ? 8.849 2.846 -2.065 1.00 83.44 91 MET A O 1
ATOM 715 N N . LYS A 1 92 ? 9.797 4.889 -2.114 1.00 88.00 92 LYS A N 1
ATOM 716 C CA . LYS A 1 92 ? 9.880 5.034 -0.650 1.00 88.00 92 LYS A CA 1
ATOM 717 C C . LYS A 1 92 ? 8.492 5.006 -0.008 1.00 88.00 92 LYS A C 1
ATOM 719 O O . LYS A 1 92 ? 8.278 4.266 0.954 1.00 88.00 92 LYS A O 1
ATOM 724 N N . THR A 1 93 ? 7.536 5.736 -0.581 1.00 89.12 93 THR A N 1
ATOM 725 C CA . THR A 1 93 ? 6.144 5.762 -0.105 1.00 89.12 93 THR A CA 1
ATOM 726 C C . THR A 1 93 ? 5.505 4.376 -0.181 1.00 89.12 93 THR A C 1
ATOM 728 O O . THR A 1 93 ? 4.914 3.916 0.796 1.00 89.12 93 THR A O 1
ATOM 731 N N . LEU A 1 94 ? 5.704 3.643 -1.282 1.00 89.25 94 LEU A N 1
ATOM 732 C CA . LEU A 1 94 ? 5.207 2.270 -1.424 1.00 89.25 94 LEU A CA 1
ATOM 733 C C . LEU A 1 94 ? 5.764 1.332 -0.342 1.00 89.25 94 LEU A C 1
ATOM 735 O O . LEU A 1 94 ? 5.023 0.555 0.268 1.00 89.25 94 LEU A O 1
ATOM 739 N N . LEU A 1 95 ? 7.076 1.382 -0.099 1.00 92.19 95 LEU A N 1
ATOM 740 C CA . LEU A 1 95 ? 7.717 0.565 0.934 1.00 92.19 95 LEU A CA 1
ATOM 741 C C . LEU A 1 95 ? 7.175 0.901 2.328 1.00 92.19 95 LEU A C 1
ATOM 743 O O . LEU A 1 95 ? 6.957 -0.004 3.141 1.00 92.19 95 LEU A O 1
ATOM 747 N N . LEU A 1 96 ? 6.892 2.177 2.587 1.00 93.25 96 LEU A N 1
ATOM 748 C CA . LEU A 1 96 ? 6.275 2.613 3.830 1.00 93.25 96 LEU A CA 1
ATOM 749 C C . LEU A 1 96 ? 4.831 2.098 3.966 1.00 93.25 96 LEU A C 1
ATOM 751 O O . LEU A 1 96 ? 4.492 1.563 5.026 1.00 93.25 96 LEU A O 1
ATOM 755 N N . CYS A 1 97 ? 4.017 2.153 2.902 1.00 94.44 97 CYS A N 1
ATOM 756 C CA . CYS A 1 97 ? 2.683 1.539 2.862 1.00 94.44 97 CYS A CA 1
ATOM 757 C C . CYS A 1 97 ? 2.747 0.053 3.241 1.00 94.44 97 CYS A C 1
ATOM 759 O O . CYS A 1 97 ? 2.042 -0.394 4.147 1.00 94.44 97 CYS A O 1
ATOM 761 N N . ARG A 1 98 ? 3.651 -0.711 2.613 1.00 95.12 98 ARG A N 1
ATOM 762 C CA . ARG A 1 98 ? 3.863 -2.143 2.898 1.00 95.12 98 ARG A CA 1
ATOM 763 C C . ARG A 1 98 ? 4.230 -2.400 4.356 1.00 95.12 98 ARG A C 1
ATOM 765 O O . ARG A 1 98 ? 3.670 -3.296 4.992 1.00 95.12 98 ARG A O 1
ATOM 772 N N . ALA A 1 99 ? 5.165 -1.621 4.896 1.00 95.19 99 ALA A N 1
ATOM 773 C CA . ALA A 1 99 ? 5.611 -1.760 6.277 1.00 95.19 99 ALA A CA 1
ATOM 774 C C . ALA A 1 99 ? 4.467 -1.484 7.266 1.00 95.19 99 ALA A C 1
ATOM 776 O O . ALA A 1 99 ? 4.219 -2.284 8.171 1.00 95.19 99 ALA A O 1
ATOM 777 N N . LYS A 1 100 ? 3.724 -0.390 7.066 1.00 94.88 100 LYS A N 1
ATOM 778 C CA . LYS A 1 100 ? 2.576 -0.026 7.910 1.00 94.88 100 LYS A CA 1
ATOM 779 C C . LYS A 1 100 ? 1.442 -1.039 7.801 1.00 94.88 100 LYS A C 1
ATOM 781 O O . LYS A 1 100 ? 0.870 -1.410 8.825 1.00 94.88 100 LYS A O 1
ATOM 786 N N . PHE A 1 101 ? 1.177 -1.559 6.606 1.00 95.94 101 PHE A N 1
ATOM 787 C CA . PHE A 1 101 ? 0.185 -2.608 6.406 1.00 95.94 101 P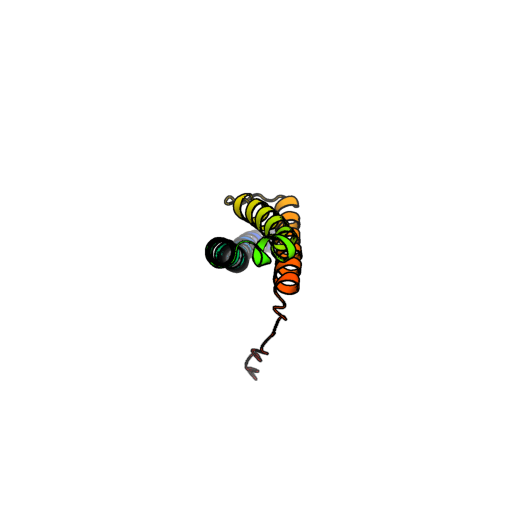HE A CA 1
ATOM 788 C C . PHE A 1 101 ? 0.556 -3.902 7.137 1.00 95.94 101 PHE A C 1
ATOM 790 O O . PHE A 1 101 ? -0.288 -4.490 7.812 1.00 95.94 101 PHE A O 1
ATOM 797 N N . ARG A 1 102 ? 1.830 -4.315 7.102 1.00 94.94 102 ARG A N 1
ATOM 798 C CA . ARG A 1 102 ? 2.309 -5.470 7.879 1.00 94.94 102 ARG A CA 1
ATOM 799 C C . ARG A 1 102 ? 2.107 -5.268 9.379 1.00 94.94 102 ARG A C 1
ATOM 801 O O . ARG A 1 102 ? 1.598 -6.164 10.042 1.00 94.94 102 ARG A O 1
ATOM 808 N N . VAL A 1 103 ? 2.451 -4.088 9.901 1.00 93.62 103 VAL A N 1
ATOM 809 C CA . VAL A 1 103 ? 2.215 -3.746 11.313 1.00 93.62 103 VAL A CA 1
ATOM 810 C C . VAL A 1 103 ? 0.726 -3.832 11.652 1.00 93.62 103 VAL A C 1
ATOM 812 O O . VAL A 1 103 ? 0.376 -4.422 12.670 1.00 93.62 103 VAL A O 1
ATOM 815 N N . LEU A 1 104 ? -0.151 -3.298 10.797 1.00 93.81 104 LEU A N 1
ATOM 816 C CA . LEU A 1 104 ? -1.598 -3.349 11.004 1.00 93.81 104 LEU A CA 1
ATOM 817 C C . LEU A 1 104 ? -2.123 -4.792 11.042 1.00 93.81 104 LEU A C 1
ATOM 819 O O . LEU A 1 104 ? -2.861 -5.137 11.962 1.00 93.81 104 LEU A O 1
ATOM 823 N N . LYS A 1 105 ? -1.700 -5.652 10.105 1.00 92.69 105 LYS A N 1
ATOM 824 C CA . LYS A 1 105 ? -2.054 -7.083 10.103 1.00 92.69 105 LYS A CA 1
ATOM 825 C C . LYS A 1 105 ? -1.614 -7.776 11.395 1.00 92.69 105 LYS A C 1
ATOM 827 O O . LYS A 1 105 ? -2.422 -8.460 12.017 1.00 92.69 105 LYS A O 1
ATOM 832 N N . SER A 1 106 ? -0.384 -7.526 11.849 1.00 91.94 106 SER A N 1
ATOM 833 C CA . SER A 1 106 ? 0.124 -8.081 13.108 1.00 91.94 106 SER A CA 1
ATOM 834 C C . SER A 1 106 ? -0.680 -7.620 14.326 1.00 91.94 106 SER A C 1
ATOM 836 O O . SER A 1 106 ? -0.953 -8.429 15.209 1.00 91.94 106 SER A O 1
ATOM 838 N N . LEU A 1 107 ? -1.096 -6.347 14.376 1.00 90.19 107 LEU A N 1
ATOM 839 C CA . LEU A 1 107 ? -1.945 -5.826 15.458 1.00 90.19 107 LEU A CA 1
ATOM 840 C C . LEU A 1 107 ? -3.330 -6.481 15.497 1.00 90.19 107 LEU A C 1
ATOM 842 O O . LEU A 1 107 ? -3.923 -6.572 16.565 1.00 90.19 107 LEU A O 1
ATOM 846 N N . LEU A 1 108 ? -3.829 -6.941 14.350 1.00 89.50 108 LEU A N 1
ATOM 847 C CA . LEU A 1 108 ? -5.093 -7.670 14.230 1.00 89.50 108 LEU A CA 1
ATOM 848 C C . LEU A 1 108 ? -4.935 -9.183 14.453 1.00 89.50 108 LEU A C 1
ATOM 850 O O . LEU A 1 108 ? -5.902 -9.924 14.309 1.00 89.50 108 LEU A O 1
ATOM 854 N N . GLY A 1 109 ? -3.723 -9.662 14.754 1.00 88.75 109 GLY A N 1
ATOM 855 C CA . GLY A 1 109 ? -3.432 -11.092 14.873 1.00 88.75 109 GLY A CA 1
ATOM 856 C C . GLY A 1 109 ? -3.486 -11.853 13.543 1.00 88.75 109 GLY A C 1
ATOM 857 O O . GLY A 1 109 ? -3.441 -13.084 13.538 1.00 88.75 109 GLY A O 1
ATOM 858 N N . LEU A 1 110 ? -3.558 -11.147 12.411 1.00 85.31 110 LEU A N 1
ATOM 859 C CA . LEU A 1 110 ? -3.553 -11.748 11.083 1.00 85.31 110 LEU A CA 1
ATOM 860 C C . LEU A 1 110 ? -2.119 -12.167 10.745 1.00 85.31 110 LEU A C 1
ATOM 862 O O . LEU A 1 110 ? -1.253 -11.329 10.494 1.00 85.31 110 LEU A O 1
ATOM 866 N N . ARG A 1 111 ? -1.855 -13.476 10.751 1.00 73.94 111 ARG A N 1
ATOM 867 C CA . ARG A 1 111 ? -0.600 -14.027 10.225 1.00 73.94 111 ARG A CA 1
ATOM 868 C C . ARG A 1 111 ? -0.667 -14.040 8.702 1.00 73.94 111 ARG A C 1
ATOM 870 O O . ARG A 1 111 ? -1.712 -14.365 8.141 1.00 73.94 111 ARG A O 1
ATOM 877 N N . ASP A 1 112 ? 0.449 -13.729 8.043 1.00 61.31 112 ASP A N 1
ATOM 878 C CA . ASP A 1 112 ? 0.592 -13.971 6.607 1.00 61.31 112 ASP A CA 1
ATOM 879 C C . ASP A 1 112 ? 0.562 -15.483 6.373 1.00 61.31 112 ASP A C 1
ATOM 881 O O . ASP A 1 112 ? 1.570 -16.178 6.478 1.00 61.31 112 ASP A O 1
ATOM 885 N N . THR A 1 113 ? -0.626 -16.010 6.085 1.00 50.00 113 THR A N 1
ATOM 886 C CA . THR A 1 113 ? -0.781 -17.331 5.488 1.00 50.00 113 THR A CA 1
ATOM 887 C C . THR A 1 113 ? -0.399 -17.187 4.023 1.00 50.00 113 THR A C 1
ATOM 889 O O . THR A 1 113 ? -1.238 -17.086 3.132 1.00 50.00 113 THR A O 1
ATOM 892 N N . ALA A 1 114 ? 0.906 -17.104 3.766 1.00 45.50 114 ALA A N 1
ATOM 893 C CA . ALA A 1 114 ? 1.435 -17.300 2.430 1.00 45.50 114 ALA A CA 1
ATOM 894 C C . ALA A 1 114 ? 1.122 -18.749 2.025 1.00 45.50 114 ALA A C 1
ATOM 896 O O . ALA A 1 114 ? 1.911 -19.664 2.243 1.00 45.50 114 ALA A O 1
ATOM 897 N N . SER A 1 115 ? -0.084 -18.964 1.499 1.00 41.72 115 SER A N 1
ATOM 898 C CA . SER A 1 115 ? -0.436 -20.171 0.772 1.00 41.72 115 SER A CA 1
ATOM 899 C C . SER A 1 115 ? 0.469 -20.216 -0.444 1.00 41.72 115 SER A C 1
ATOM 901 O O . SER A 1 115 ? 0.389 -19.353 -1.320 1.00 41.72 115 SER A O 1
ATOM 903 N N . ALA A 1 116 ? 1.349 -21.210 -0.457 1.00 45.41 116 ALA A N 1
ATOM 904 C CA . ALA A 1 116 ? 2.162 -21.590 -1.590 1.00 45.41 116 ALA A CA 1
ATOM 905 C C . ALA A 1 116 ? 1.263 -21.808 -2.816 1.00 45.41 116 ALA A C 1
ATOM 907 O O . ALA A 1 116 ? 0.711 -22.885 -3.022 1.00 45.41 116 ALA A O 1
ATOM 908 N N . ALA A 1 117 ? 1.120 -20.783 -3.651 1.00 40.12 117 ALA A N 1
ATOM 909 C CA . ALA A 1 117 ? 0.822 -20.990 -5.054 1.00 40.12 117 ALA A CA 1
ATOM 910 C C . ALA A 1 117 ? 2.134 -21.464 -5.684 1.00 40.12 117 ALA A C 1
ATOM 912 O O . ALA A 1 117 ? 2.940 -20.662 -6.153 1.00 40.12 117 ALA A O 1
ATOM 913 N N . ALA A 1 118 ? 2.390 -22.770 -5.584 1.00 39.56 118 ALA A N 1
ATOM 914 C CA . ALA A 1 118 ? 3.404 -23.425 -6.387 1.00 39.56 118 ALA A CA 1
ATOM 915 C C . ALA A 1 118 ? 3.114 -23.073 -7.851 1.00 39.56 118 ALA A C 1
ATOM 917 O O . ALA A 1 118 ? 2.053 -23.407 -8.380 1.00 39.56 118 ALA A O 1
ATOM 918 N N . ALA A 1 119 ? 4.026 -22.334 -8.480 1.00 42.88 119 ALA A N 1
ATOM 919 C CA . ALA A 1 119 ? 3.996 -22.164 -9.920 1.00 42.88 119 ALA A CA 1
ATOM 920 C C . ALA A 1 119 ? 4.069 -23.564 -10.556 1.00 42.88 119 ALA A C 1
ATOM 922 O O . ALA A 1 119 ? 4.889 -24.374 -10.108 1.00 42.88 119 ALA A O 1
ATOM 923 N N . PRO A 1 120 ? 3.236 -23.890 -11.560 1.00 44.66 120 PRO A N 1
ATOM 924 C CA . PRO A 1 120 ? 3.421 -25.123 -12.300 1.00 44.66 120 PRO A CA 1
ATOM 925 C C . PRO A 1 120 ? 4.795 -25.056 -12.966 1.00 44.66 120 PRO A C 1
ATOM 927 O O . PRO A 1 120 ? 5.089 -24.130 -13.723 1.00 44.66 120 PRO A O 1
ATOM 930 N N . VAL A 1 121 ? 5.646 -26.025 -12.641 1.00 47.69 121 VAL A N 1
ATOM 931 C CA . VAL A 1 121 ? 6.889 -26.278 -13.363 1.00 47.69 121 VAL A CA 1
ATOM 932 C C . VAL A 1 121 ? 6.491 -26.611 -14.799 1.00 47.69 121 VAL A C 1
ATOM 934 O O . VAL A 1 121 ? 6.010 -27.707 -15.070 1.00 47.69 121 VAL A O 1
ATOM 937 N N . MET A 1 122 ? 6.634 -25.654 -15.716 1.00 47.38 122 MET A N 1
ATOM 938 C CA . MET A 1 122 ? 6.670 -25.967 -17.140 1.00 47.38 122 MET A CA 1
ATOM 939 C C . MET A 1 122 ? 8.063 -26.508 -17.444 1.00 47.38 122 MET A C 1
ATOM 941 O O . MET A 1 122 ? 9.036 -25.759 -17.481 1.00 47.38 122 MET A O 1
ATOM 945 N N . SER A 1 123 ? 8.149 -27.825 -17.608 1.00 48.12 123 SER A N 1
ATOM 946 C CA . SER A 1 123 ? 9.254 -28.461 -18.315 1.00 48.12 123 SER A CA 1
ATOM 947 C C . SER A 1 123 ? 9.128 -28.135 -19.805 1.00 48.12 123 SER A C 1
ATOM 949 O O . SER A 1 123 ? 8.083 -28.425 -20.396 1.00 48.12 123 SER A O 1
ATOM 951 N N . PHE A 1 124 ? 10.176 -27.558 -20.387 1.00 52.28 124 PHE A N 1
ATOM 952 C CA . PHE A 1 124 ? 10.471 -27.681 -21.815 1.00 52.28 124 PHE A CA 1
ATOM 953 C C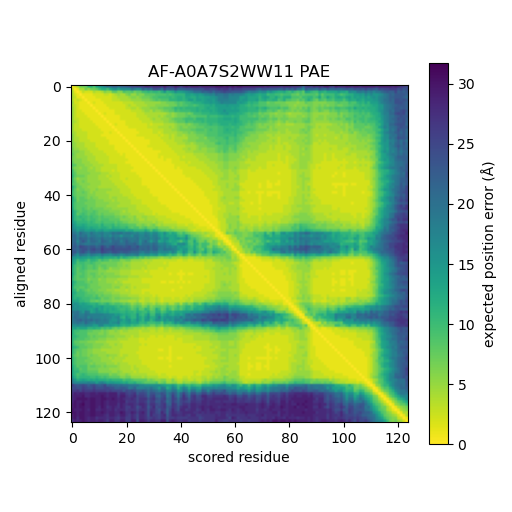 . PHE A 1 124 ? 11.494 -28.798 -22.004 1.00 52.28 124 PHE A C 1
ATOM 955 O O . PHE A 1 124 ? 12.380 -28.916 -21.124 1.00 52.28 124 PHE A O 1
#

pLDDT: mean 83.6, std 15.81, range [39.56, 96.75]

Mean predicted aligned error: 9.21 Å

Organism: NCBI:txid1034831

Secondary structure (DSSP, 8-state):
-HHHHHHHHHHHHHHHHHHHHHHHHHHHHHHHHHHHHHHHHHHHHHHHHHHHHH-HHHHHHHHHHHHHHHHHHHHHHHTS-SS----HHHHHHHHHHHHHHHHHHHHTT---------------

InterPro domains:
  IPR019191 Essential protein Yae1, N-terminal [PF09811] (3-41)
  IPR052436 LTO1 complex adapter protein [PTHR28532] (3-115)

Solvent-accessible surface area (backbone atoms only — not comparable to full-atom values): 7325 Å² total; per-residue (Å²): 126,62,71,61,59,53,51,51,55,50,48,53,54,50,51,52,54,51,51,50,53,51,48,54,55,52,50,50,56,51,51,51,52,54,50,51,54,51,50,50,48,56,53,50,52,50,52,56,53,52,48,34,74,77,38,57,80,66,43,64,77,70,39,60,66,55,48,54,47,47,50,55,38,44,53,52,60,74,67,49,79,92,60,97,67,98,47,75,65,58,59,53,50,50,54,48,40,53,53,45,48,52,52,49,35,52,74,71,68,49,71,87,77,77,71,80,76,73,73,81,82,79,81,128

Foldseek 3Di:
DPVVVVVVVVCVVVCVVVVVVVCVVVVVVLVVVLVVLLVVLVVVVVVLVVVCVVPVVVSPPLPPVLVVLSVVLNCLSVPQDPDDDPDPVNVVSSVVNVVSSVVNCVSVVNDPPPDDPPDPPDDD

Sequence (124 aa):
RGGHEEGLLHGVVLGRAEGRELGLVKGRELGRELGQIRGFCLVLRRLLHEARQARPQQAKQEGARIQRTLDTLQDLVDGFPHVNVTDEDTMKTLLLCRAKFRVLKSLLGLRDTASAAAAPVMSF

Radius of gyration: 21.9 Å; Cα contacts (8 Å, |Δi|>4): 39; chains: 1; bounding box: 52×39×69 Å